Protein AF-A0A2V9KJ13-F1 (afdb_monomer_lite)

pLDDT: mean 86.28, std 10.27, range [54.56, 96.5]

Secondary structure (DSSP, 8-state):
--EEEEEETTHHHHHHHTTSS-GGG-SEEEEEE--HHHHHHTT-EEEE--TTSSSSTT--EEEEE-SSSSS-EEEEEEEHHHHHHHHHHH-

Foldseek 3Di:
DAEAEDAEPLVVVVCVVVVVDDLVRAAEYEYQDYDQVSCVVVVKDKDADDQPPDDDHQFGIKIWDDPNDPDTDIYTYRHVNVVVVVVVVVD

Structure (mmCIF, N/CA/C/O backbone):
data_AF-A0A2V9KJ13-F1
#
_entry.id   AF-A0A2V9KJ13-F1
#
loop_
_atom_site.group_PDB
_atom_site.id
_atom_site.type_symbol
_atom_site.label_atom_id
_atom_site.label_alt_id
_atom_site.label_comp_id
_atom_site.label_asym_id
_atom_site.label_entity_id
_atom_site.label_seq_id
_atom_site.pdbx_PDB_ins_code
_atom_site.Cartn_x
_atom_site.Cartn_y
_atom_site.Cartn_z
_atom_site.occupancy
_atom_site.B_iso_or_equiv
_atom_site.auth_seq_id
_atom_site.auth_comp_id
_atom_site.auth_asym_id
_atom_site.auth_atom_id
_atom_site.pdbx_PDB_model_num
ATOM 1 N N . MET A 1 1 ? -2.818 15.677 -4.691 1.00 76.06 1 MET A N 1
ATOM 2 C CA . MET A 1 1 ? -3.018 14.609 -3.704 1.00 76.06 1 MET A CA 1
ATOM 3 C C . MET A 1 1 ? -4.069 13.670 -4.248 1.00 76.06 1 MET A C 1
ATOM 5 O O . MET A 1 1 ? -5.205 14.098 -4.421 1.00 76.06 1 MET A O 1
ATOM 9 N N . SER A 1 2 ? -3.670 12.456 -4.590 1.00 89.62 2 SER A N 1
ATOM 10 C CA . SER A 1 2 ? -4.527 11.432 -5.173 1.00 89.62 2 SER A CA 1
ATOM 11 C C . SER A 1 2 ? -4.584 10.223 -4.249 1.00 89.62 2 SER A C 1
ATOM 13 O O . SER A 1 2 ? -3.553 9.749 -3.762 1.00 89.62 2 SER A O 1
ATOM 15 N N . VAL A 1 3 ? -5.808 9.783 -3.974 1.00 92.31 3 VAL A N 1
ATOM 16 C CA . VAL A 1 3 ? -6.113 8.696 -3.047 1.00 92.31 3 VAL A CA 1
ATOM 17 C C . VAL A 1 3 ? -6.722 7.559 -3.845 1.00 92.31 3 VAL A C 1
ATOM 19 O O . VAL A 1 3 ? -7.718 7.763 -4.540 1.00 92.31 3 VAL A O 1
ATOM 22 N N . GLU A 1 4 ? -6.137 6.377 -3.722 1.00 94.12 4 GLU A N 1
ATOM 23 C CA . GLU A 1 4 ? -6.633 5.155 -4.337 1.00 94.12 4 GLU A CA 1
ATOM 24 C C . GLU A 1 4 ? -7.288 4.267 -3.279 1.00 94.12 4 GLU A C 1
ATOM 26 O O . GLU A 1 4 ? -6.810 4.170 -2.145 1.00 94.12 4 GLU A O 1
ATOM 31 N N . PHE A 1 5 ? -8.382 3.612 -3.659 1.00 94.50 5 PHE A N 1
ATOM 32 C CA . PHE A 1 5 ? -9.133 2.723 -2.783 1.00 94.50 5 PHE A CA 1
ATOM 33 C C . PHE A 1 5 ? -9.149 1.323 -3.376 1.00 94.50 5 PHE A C 1
ATOM 35 O O . PHE A 1 5 ? -9.586 1.133 -4.510 1.00 94.50 5 PHE A O 1
ATOM 42 N N . LYS A 1 6 ? -8.731 0.340 -2.584 1.00 95.06 6 LYS A N 1
ATOM 43 C CA . LYS A 1 6 ? -8.808 -1.080 -2.939 1.00 95.06 6 LYS A CA 1
ATOM 44 C C . LYS A 1 6 ? -9.362 -1.883 -1.776 1.00 95.06 6 LYS A C 1
ATOM 46 O O . LYS A 1 6 ? -9.318 -1.436 -0.632 1.00 95.06 6 LYS A O 1
ATOM 51 N N . TYR A 1 7 ? -9.910 -3.060 -2.048 1.00 94.31 7 TYR A N 1
ATOM 52 C CA . TYR A 1 7 ? -10.231 -3.974 -0.957 1.00 94.31 7 TYR A CA 1
ATOM 53 C C . TYR A 1 7 ? -8.940 -4.646 -0.478 1.00 94.31 7 TYR A C 1
ATOM 55 O O . TYR A 1 7 ? -8.540 -4.449 0.672 1.00 94.31 7 TYR A O 1
ATOM 63 N N . GLU A 1 8 ? -8.229 -5.315 -1.383 1.00 95.69 8 GLU A N 1
ATOM 64 C CA . GLU A 1 8 ? -6.899 -5.869 -1.139 1.00 95.69 8 GLU A CA 1
ATOM 65 C C . GLU A 1 8 ? -5.832 -4.914 -1.676 1.00 95.69 8 GLU A C 1
ATOM 67 O O . GLU A 1 8 ? -5.904 -4.447 -2.807 1.00 95.69 8 GLU A O 1
ATOM 72 N N . GLY A 1 9 ? -4.825 -4.589 -0.862 1.00 92.62 9 GLY A N 1
ATOM 73 C CA . GLY A 1 9 ? -3.762 -3.673 -1.276 1.00 92.62 9 GLY A CA 1
ATOM 74 C C . GLY A 1 9 ? -3.026 -4.158 -2.527 1.00 92.62 9 GLY A C 1
ATOM 75 O O . GLY A 1 9 ? -2.682 -3.341 -3.375 1.00 92.62 9 GLY A O 1
ATOM 76 N N . ALA A 1 10 ? -2.837 -5.474 -2.664 1.00 92.56 10 ALA A N 1
ATOM 77 C CA . ALA A 1 10 ? -2.126 -6.086 -3.783 1.00 92.56 10 ALA A CA 1
ATOM 78 C C . ALA A 1 10 ? -2.811 -5.888 -5.146 1.00 92.56 10 ALA A C 1
ATOM 80 O O . ALA A 1 10 ? -2.108 -5.890 -6.152 1.00 92.56 10 ALA A O 1
ATOM 81 N N . ASP A 1 11 ? -4.117 -5.594 -5.190 1.00 93.94 11 ASP A N 1
ATOM 82 C CA . ASP A 1 11 ? -4.844 -5.253 -6.426 1.00 93.94 11 ASP A CA 1
ATOM 83 C C . ASP A 1 11 ? -4.219 -4.051 -7.157 1.00 93.94 11 ASP A C 1
ATOM 85 O O . ASP A 1 11 ? -4.464 -3.829 -8.342 1.00 93.94 11 ASP A O 1
ATOM 89 N N . ILE A 1 12 ? -3.432 -3.223 -6.456 1.00 91.94 12 ILE A N 1
ATOM 90 C CA . ILE A 1 12 ? -2.719 -2.112 -7.088 1.00 91.94 12 ILE A CA 1
ATOM 91 C C . ILE A 1 12 ? -1.556 -2.579 -7.965 1.00 91.94 12 ILE A C 1
ATOM 93 O O . ILE A 1 12 ? -1.186 -1.879 -8.900 1.00 91.94 12 ILE A O 1
ATOM 97 N N . LEU A 1 13 ? -0.964 -3.739 -7.677 1.00 90.31 13 LEU A N 1
ATOM 98 C CA . LEU A 1 13 ? 0.123 -4.293 -8.482 1.00 90.31 13 LEU A CA 1
ATOM 99 C C . LEU A 1 13 ? -0.402 -4.683 -9.866 1.00 90.31 13 LEU A C 1
ATOM 101 O O . LEU A 1 13 ? 0.209 -4.317 -10.866 1.00 90.31 13 LEU A O 1
ATOM 105 N N . GLU A 1 14 ? -1.578 -5.313 -9.914 1.00 90.25 14 GLU A N 1
ATOM 106 C CA . GLU A 1 14 ? -2.265 -5.660 -11.162 1.00 90.25 14 GLU A CA 1
ATOM 107 C C . GLU A 1 14 ? -2.599 -4.405 -11.982 1.00 90.25 14 GLU A C 1
ATOM 109 O O . GLU A 1 14 ? -2.277 -4.336 -13.168 1.00 90.25 14 GLU A O 1
ATOM 114 N N . ASP A 1 15 ? -3.140 -3.359 -11.346 1.00 88.56 15 ASP A N 1
ATOM 115 C CA . ASP A 1 15 ? -3.436 -2.090 -12.027 1.00 88.56 15 ASP A CA 1
ATOM 116 C C . ASP A 1 15 ? -2.190 -1.460 -12.684 1.00 88.56 15 ASP A C 1
ATOM 118 O O . ASP A 1 15 ? -2.263 -0.855 -13.763 1.00 88.56 15 ASP A O 1
ATOM 122 N N . LEU A 1 16 ? -1.038 -1.566 -12.016 1.00 85.81 16 LEU A N 1
ATOM 123 C CA . LEU A 1 16 ? 0.233 -1.044 -12.514 1.00 85.81 16 LEU A CA 1
ATOM 124 C C . LEU A 1 16 ? 0.788 -1.905 -13.657 1.00 85.81 16 LEU A C 1
ATOM 126 O O . LEU A 1 16 ? 1.272 -1.354 -14.649 1.00 85.81 16 LEU A O 1
ATOM 130 N N . GLU A 1 17 ? 0.696 -3.231 -13.551 1.00 86.12 17 GLU A N 1
ATOM 131 C CA . GLU A 1 17 ? 1.108 -4.172 -14.601 1.00 86.12 17 GLU A CA 1
ATOM 132 C C . GLU A 1 17 ? 0.271 -4.008 -15.877 1.00 86.12 17 GLU A C 1
ATOM 134 O O . GLU A 1 17 ? 0.817 -3.938 -16.985 1.00 86.12 17 GLU A O 1
ATOM 139 N N . GLU A 1 18 ? -1.046 -3.857 -15.731 1.00 87.69 18 GLU A N 1
ATOM 140 C CA . GLU A 1 18 ? -1.984 -3.639 -16.838 1.00 87.69 18 GLU A CA 1
ATOM 141 C C . GLU A 1 18 ? -1.968 -2.199 -17.376 1.00 87.69 18 GLU A C 1
ATOM 143 O O . GLU A 1 18 ? -2.611 -1.900 -18.388 1.00 87.69 18 GLU A O 1
ATOM 148 N N . LYS A 1 19 ? -1.208 -1.296 -16.740 1.00 79.88 19 LYS A N 1
ATOM 149 C CA . LYS A 1 19 ? -1.139 0.140 -17.063 1.00 79.88 19 LYS A CA 1
ATOM 150 C C . LYS A 1 19 ? -2.505 0.833 -17.012 1.00 79.88 19 LYS A C 1
ATOM 152 O O . LYS A 1 19 ? -2.727 1.819 -17.720 1.00 79.88 19 LYS A O 1
ATOM 157 N N . THR A 1 20 ? -3.425 0.335 -16.190 1.00 75.31 20 THR A N 1
ATOM 158 C CA . THR A 1 20 ? -4.721 0.984 -15.939 1.00 75.31 20 THR A CA 1
ATOM 159 C C . THR A 1 20 ? -4.566 2.173 -14.990 1.00 75.31 20 THR A C 1
ATOM 161 O O . THR A 1 20 ? -5.372 3.108 -15.026 1.00 75.31 20 THR A O 1
ATOM 164 N N . LYS A 1 21 ? -3.493 2.179 -14.190 1.00 78.69 21 LYS A N 1
ATOM 165 C CA . LYS A 1 21 ? -3.085 3.278 -13.312 1.00 78.69 21 LYS A CA 1
ATOM 166 C C . LYS A 1 21 ? -1.615 3.628 -13.513 1.00 78.69 21 LYS A C 1
ATOM 168 O O . LYS A 1 21 ? -0.804 2.808 -13.934 1.00 78.69 21 LYS A O 1
ATOM 173 N N . TYR A 1 22 ? -1.277 4.864 -13.160 1.00 78.00 22 TYR A N 1
ATOM 174 C CA . TYR A 1 22 ? 0.098 5.344 -13.125 1.00 78.00 22 TYR A CA 1
ATOM 175 C C . TYR A 1 22 ? 0.520 5.549 -11.676 1.00 78.00 22 TYR A C 1
ATOM 177 O O . TYR A 1 22 ? -0.141 6.265 -10.923 1.00 78.00 22 TYR A O 1
ATOM 185 N N . LEU A 1 23 ? 1.640 4.946 -11.297 1.00 79.12 23 LEU A N 1
ATOM 186 C CA . LEU A 1 23 ? 2.211 5.033 -9.956 1.00 79.12 23 LEU A CA 1
ATOM 187 C C . LEU A 1 23 ? 2.480 6.486 -9.531 1.00 79.12 23 LEU A C 1
ATOM 189 O O . LEU A 1 23 ? 2.316 6.850 -8.366 1.00 79.12 23 LEU A O 1
ATOM 193 N N . GLU A 1 24 ? 2.835 7.348 -10.485 1.00 78.44 24 GLU A N 1
ATOM 194 C CA . GLU A 1 24 ? 3.057 8.778 -10.259 1.00 78.44 24 GLU A CA 1
ATOM 195 C C . GLU A 1 24 ? 1.791 9.519 -9.806 1.00 78.44 24 GLU A C 1
ATOM 197 O O . GLU A 1 24 ? 1.877 10.628 -9.278 1.00 78.44 24 GLU A O 1
ATOM 202 N N . GLN A 1 25 ? 0.615 8.924 -10.014 1.00 84.25 25 GLN A N 1
ATOM 203 C CA . GLN A 1 25 ? -0.682 9.509 -9.697 1.00 84.25 25 GLN A CA 1
ATOM 204 C C . GLN A 1 25 ? -1.246 9.017 -8.368 1.00 84.25 25 GLN A C 1
ATOM 206 O O . GLN A 1 25 ? -2.412 9.283 -8.104 1.00 84.25 25 GLN A O 1
ATOM 211 N N . ILE A 1 26 ? -0.484 8.299 -7.543 1.00 89.75 26 ILE A N 1
ATOM 212 C CA . ILE A 1 26 ? -0.972 7.782 -6.261 1.00 89.75 26 ILE A CA 1
ATOM 213 C C . ILE A 1 26 ? -0.077 8.329 -5.150 1.00 89.75 26 ILE A C 1
ATOM 215 O O . ILE A 1 26 ? 1.144 8.172 -5.173 1.00 89.75 26 ILE A O 1
ATOM 219 N N . ASP A 1 27 ? -0.686 9.022 -4.189 1.00 90.50 27 ASP A N 1
ATOM 220 C CA . ASP A 1 27 ? -0.006 9.491 -2.977 1.00 90.50 27 ASP A CA 1
ATOM 221 C C . ASP A 1 27 ? -0.361 8.598 -1.775 1.00 90.50 27 ASP A C 1
ATOM 223 O O . ASP A 1 27 ? 0.492 8.302 -0.937 1.00 90.50 27 ASP A O 1
ATOM 227 N N . LEU A 1 28 ? -1.618 8.145 -1.710 1.00 93.19 28 LEU A N 1
ATOM 228 C CA . LEU A 1 28 ? -2.173 7.356 -0.614 1.00 93.19 28 LEU A CA 1
ATOM 229 C C . LEU A 1 28 ? -3.005 6.190 -1.157 1.00 93.19 28 LEU A C 1
ATOM 231 O O . LEU A 1 28 ? -3.921 6.399 -1.948 1.00 93.19 28 LEU A O 1
ATOM 235 N N . LEU A 1 29 ? -2.730 4.986 -0.671 1.00 94.75 29 LEU A N 1
ATOM 236 C CA . LEU A 1 29 ? -3.553 3.798 -0.837 1.00 94.75 29 LEU A CA 1
ATOM 237 C C . LEU A 1 29 ? -4.334 3.544 0.455 1.00 94.75 29 LEU A C 1
ATOM 239 O O . LEU A 1 29 ? -3.764 3.438 1.543 1.00 94.75 29 LEU A O 1
ATOM 243 N N . VAL A 1 30 ? -5.648 3.420 0.336 1.00 95.19 30 VAL A N 1
ATOM 244 C CA . VAL A 1 30 ? -6.525 2.984 1.422 1.00 95.19 30 VAL A CA 1
ATOM 245 C C . VAL A 1 30 ? -7.058 1.607 1.066 1.00 95.19 30 VAL A C 1
ATOM 247 O O . VAL A 1 30 ? -7.706 1.438 0.032 1.00 95.19 30 VAL A O 1
ATOM 250 N N . CYS A 1 31 ? -6.798 0.622 1.922 1.00 96.44 31 CYS A N 1
ATOM 251 C CA . CYS A 1 31 ? -7.240 -0.746 1.685 1.00 96.44 31 CYS A CA 1
ATOM 252 C C . CYS A 1 31 ? -7.692 -1.460 2.955 1.00 96.44 31 CYS A C 1
ATOM 254 O O . CYS A 1 31 ? -7.403 -1.028 4.074 1.00 96.44 31 CYS A O 1
ATOM 256 N N . TRP A 1 32 ? -8.445 -2.550 2.799 1.00 96.50 32 TRP A N 1
ATOM 257 C CA . TRP A 1 32 ? -8.875 -3.357 3.938 1.00 96.50 32 TRP A CA 1
ATOM 258 C C . TRP A 1 32 ? -7.700 -4.126 4.538 1.00 96.50 32 TRP A C 1
ATOM 260 O O . TRP A 1 32 ? -7.481 -4.054 5.749 1.00 96.50 32 TRP A O 1
ATOM 270 N N . THR A 1 33 ? -6.930 -4.800 3.684 1.00 94.94 33 THR A N 1
ATOM 271 C CA . THR A 1 33 ? -5.719 -5.559 4.029 1.00 94.94 33 THR A CA 1
ATOM 272 C C . THR A 1 33 ? -4.559 -5.167 3.123 1.00 94.94 33 THR A C 1
ATOM 274 O O . THR A 1 33 ? -4.761 -4.814 1.962 1.00 94.94 33 THR A O 1
ATOM 277 N N . CYS A 1 34 ? -3.336 -5.216 3.646 1.00 94.38 34 CYS A N 1
ATOM 278 C CA . CYS A 1 34 ? -2.111 -4.990 2.875 1.00 94.38 34 CYS A CA 1
ATOM 279 C C . CYS A 1 34 ? -1.029 -5.950 3.368 1.00 94.38 34 CYS A C 1
ATOM 281 O O . CYS A 1 34 ? -0.397 -5.687 4.398 1.00 94.38 34 CYS A O 1
ATOM 283 N N . GLU A 1 35 ? -0.843 -7.067 2.665 1.00 94.62 35 GLU A N 1
ATOM 284 C CA . GLU A 1 35 ? 0.132 -8.088 3.046 1.00 94.62 35 GLU A CA 1
ATOM 285 C C . GLU A 1 35 ? 1.502 -7.781 2.444 1.00 94.62 35 GLU A C 1
ATOM 287 O O . GLU A 1 35 ? 1.671 -7.750 1.227 1.00 94.62 35 GLU A O 1
ATOM 292 N N . ASP A 1 36 ? 2.495 -7.581 3.308 1.00 94.81 36 ASP A N 1
ATOM 293 C CA . ASP A 1 36 ? 3.827 -7.122 2.896 1.00 94.81 36 ASP A CA 1
ATOM 294 C C . ASP A 1 36 ? 4.488 -8.109 1.926 1.00 94.81 36 ASP A C 1
ATOM 296 O O . ASP A 1 36 ? 5.077 -7.700 0.929 1.00 94.81 36 ASP A O 1
ATOM 300 N N . GLN A 1 37 ? 4.273 -9.410 2.144 1.00 94.88 37 GLN A N 1
ATOM 301 C CA . GLN A 1 37 ? 4.833 -10.479 1.322 1.00 94.88 37 GLN A CA 1
ATOM 302 C C . GLN A 1 37 ? 4.432 -10.381 -0.161 1.00 94.88 37 GLN A C 1
ATOM 304 O O . GLN A 1 37 ? 5.235 -10.727 -1.027 1.00 94.88 37 GLN A O 1
ATOM 309 N N . GLN A 1 38 ? 3.218 -9.908 -0.474 1.00 93.56 38 GLN A N 1
ATOM 310 C CA . GLN A 1 38 ? 2.760 -9.756 -1.862 1.00 93.56 38 GLN A CA 1
ATOM 311 C C . GLN A 1 38 ? 3.542 -8.646 -2.584 1.00 93.56 38 GLN A C 1
ATOM 313 O O . GLN A 1 38 ? 3.929 -8.803 -3.740 1.00 93.56 38 GLN A O 1
ATOM 318 N N . PHE A 1 39 ? 3.833 -7.551 -1.880 1.00 93.12 39 PHE A N 1
ATOM 319 C CA . PHE A 1 39 ? 4.600 -6.421 -2.403 1.00 93.12 39 PHE A CA 1
ATOM 320 C C . PHE A 1 39 ? 6.093 -6.733 -2.500 1.00 93.12 39 PHE A C 1
ATOM 322 O O . PHE A 1 39 ? 6.715 -6.471 -3.531 1.00 93.12 39 PHE A O 1
ATOM 329 N N . GLU A 1 40 ? 6.661 -7.360 -1.472 1.00 92.50 40 GLU A N 1
ATOM 330 C CA . GLU A 1 40 ? 8.060 -7.790 -1.473 1.00 92.50 40 GLU A CA 1
ATOM 331 C C . GLU A 1 40 ? 8.343 -8.775 -2.616 1.00 92.50 40 GLU A C 1
ATOM 333 O O . GLU A 1 40 ? 9.358 -8.650 -3.304 1.00 92.50 40 GLU A O 1
ATOM 338 N N . ALA A 1 41 ? 7.420 -9.708 -2.884 1.00 91.38 41 ALA A N 1
ATOM 339 C CA . ALA A 1 41 ? 7.517 -10.634 -4.013 1.00 91.38 41 ALA A CA 1
ATOM 340 C C . ALA A 1 41 ? 7.501 -9.926 -5.382 1.00 91.38 41 ALA A C 1
ATOM 342 O O . ALA A 1 41 ? 8.118 -10.418 -6.327 1.00 91.38 41 ALA A O 1
ATOM 343 N N . ALA A 1 42 ? 6.857 -8.758 -5.481 1.00 89.00 42 ALA A N 1
ATOM 344 C CA . ALA A 1 42 ? 6.853 -7.900 -6.669 1.00 89.00 42 ALA A CA 1
ATOM 345 C C . ALA A 1 42 ? 8.072 -6.950 -6.748 1.00 89.00 42 ALA A C 1
ATOM 347 O O . ALA A 1 42 ? 8.185 -6.130 -7.666 1.00 89.00 42 ALA A O 1
ATOM 348 N N . GLY A 1 43 ? 9.008 -7.040 -5.797 1.00 89.19 43 GLY A N 1
ATOM 349 C CA . GLY A 1 43 ? 10.176 -6.158 -5.725 1.00 89.19 43 GLY A CA 1
ATOM 350 C C . GLY A 1 43 ? 9.845 -4.741 -5.245 1.00 89.19 43 GLY A C 1
ATOM 351 O O . GLY A 1 43 ? 10.582 -3.800 -5.550 1.00 89.19 43 GLY A O 1
ATOM 352 N N . VAL A 1 44 ? 8.737 -4.582 -4.519 1.00 91.50 44 VAL A N 1
ATOM 353 C CA . VAL A 1 44 ? 8.356 -3.343 -3.835 1.00 91.50 44 VAL A CA 1
ATOM 354 C C . VAL A 1 44 ? 8.840 -3.424 -2.393 1.00 91.50 44 VAL A C 1
ATOM 356 O O . VAL A 1 44 ? 8.512 -4.362 -1.668 1.00 91.50 44 VAL A O 1
ATOM 359 N N . SER A 1 45 ? 9.619 -2.435 -1.963 1.00 92.81 45 SER A N 1
ATOM 360 C CA . SER A 1 45 ? 10.078 -2.368 -0.576 1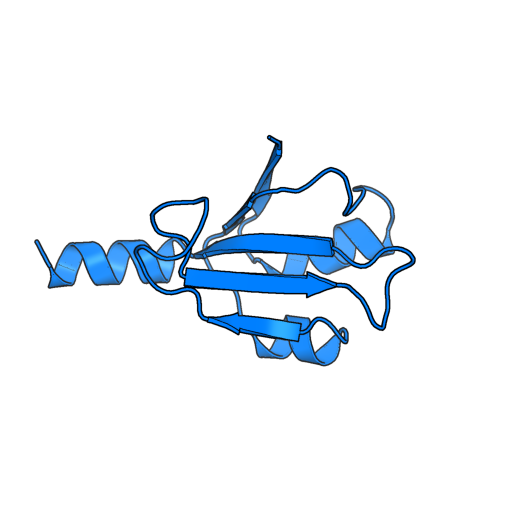.00 92.81 45 SER A CA 1
ATOM 361 C C . SER A 1 45 ? 8.946 -1.875 0.317 1.00 92.81 45 SER A C 1
ATOM 363 O O . SER A 1 45 ? 8.260 -0.907 -0.015 1.00 92.81 45 SER A O 1
ATOM 365 N N . VAL A 1 46 ? 8.761 -2.517 1.469 1.00 94.25 46 VAL A N 1
ATOM 366 C CA . VAL A 1 46 ? 7.734 -2.140 2.441 1.00 94.25 46 VAL A CA 1
ATOM 367 C C . VAL A 1 46 ? 8.398 -1.601 3.701 1.00 94.25 46 VAL A C 1
ATOM 369 O O . VAL A 1 46 ? 9.260 -2.245 4.296 1.00 94.25 46 VAL A O 1
ATOM 372 N N . HIS A 1 47 ? 7.991 -0.407 4.120 1.00 93.25 47 HIS A N 1
ATOM 373 C CA . HIS A 1 47 ? 8.522 0.263 5.302 1.00 93.25 47 HIS A CA 1
ATOM 374 C C . HIS A 1 47 ? 7.398 0.562 6.289 1.00 93.25 47 HIS A C 1
ATOM 376 O O . HIS A 1 47 ? 6.345 1.063 5.898 1.00 93.25 47 HIS A O 1
ATOM 382 N N . SER A 1 48 ? 7.614 0.298 7.578 1.00 92.12 48 SER A N 1
ATOM 383 C CA . SER A 1 48 ? 6.703 0.754 8.629 1.00 92.12 48 SER A CA 1
ATOM 384 C C . SER A 1 48 ? 6.770 2.271 8.777 1.00 92.12 48 SER A C 1
ATOM 386 O O . SER A 1 48 ? 7.856 2.850 8.723 1.00 92.12 48 SER A O 1
ATOM 388 N N . VAL A 1 49 ? 5.626 2.898 9.030 1.00 89.81 49 VAL A N 1
ATOM 389 C CA . VAL A 1 49 ? 5.520 4.339 9.276 1.00 89.81 49 VAL A CA 1
ATOM 390 C C . VAL A 1 49 ? 5.161 4.592 10.738 1.00 89.81 49 VAL A C 1
ATOM 392 O O . VAL A 1 49 ? 4.214 4.006 11.264 1.00 89.81 49 VAL A O 1
ATOM 395 N N . GLU A 1 50 ? 5.916 5.471 11.397 1.00 79.56 50 GLU A N 1
ATOM 396 C CA . GLU A 1 50 ? 5.581 5.952 12.739 1.00 79.56 50 GLU A CA 1
ATOM 397 C C . GLU A 1 50 ? 4.448 6.990 12.696 1.00 79.56 50 GLU A C 1
ATOM 399 O O . GLU A 1 50 ? 4.355 7.784 11.760 1.00 79.56 50 GLU A O 1
ATOM 404 N N . ARG A 1 51 ? 3.602 6.998 13.740 1.00 64.06 51 ARG A N 1
ATOM 405 C CA . ARG A 1 51 ? 2.339 7.766 13.830 1.00 64.06 51 ARG A CA 1
ATOM 406 C C . ARG A 1 51 ? 2.456 9.249 13.475 1.00 64.06 51 ARG A C 1
ATOM 408 O O . ARG A 1 51 ? 1.518 9.783 12.897 1.00 64.06 51 ARG A O 1
ATOM 415 N N . ASP A 1 52 ? 3.585 9.866 13.810 1.00 60.66 52 ASP A N 1
ATOM 416 C CA . ASP A 1 52 ? 3.776 11.319 13.758 1.00 60.66 52 ASP A CA 1
ATOM 417 C C . ASP A 1 52 ? 4.908 11.740 12.807 1.00 60.66 52 ASP A C 1
ATOM 419 O O . ASP A 1 52 ? 5.275 12.913 12.746 1.00 60.66 52 ASP A O 1
ATOM 423 N N . ALA A 1 53 ? 5.497 10.786 12.082 1.00 57.25 53 ALA A N 1
ATOM 424 C CA . ALA A 1 53 ? 6.681 11.041 11.267 1.00 57.25 53 ALA A CA 1
ATOM 425 C C . ALA A 1 53 ? 6.356 11.477 9.827 1.00 57.25 53 ALA A C 1
ATOM 427 O O . ALA A 1 53 ? 7.259 11.896 9.106 1.00 57.25 53 ALA A O 1
ATOM 428 N N . GLU A 1 54 ? 5.101 11.355 9.381 1.00 65.31 54 GLU A N 1
ATOM 429 C CA . GLU A 1 54 ? 4.771 11.312 7.952 1.00 65.31 54 GLU A CA 1
ATOM 430 C C . GLU A 1 54 ? 3.489 12.081 7.575 1.00 65.31 54 GLU A C 1
ATOM 432 O O . GLU A 1 54 ? 2.664 12.444 8.410 1.00 65.31 54 GLU A O 1
ATOM 437 N N . LEU A 1 55 ? 3.323 12.321 6.269 1.00 73.06 55 LEU A N 1
ATOM 438 C CA . LEU A 1 55 ? 2.308 13.206 5.673 1.00 73.06 55 LEU A CA 1
ATOM 439 C C . LEU A 1 55 ? 0.836 12.798 5.912 1.00 73.06 55 LEU A C 1
ATOM 441 O O . LEU A 1 55 ? -0.058 13.631 5.751 1.00 73.06 55 LEU A O 1
ATOM 445 N N . PHE A 1 56 ? 0.570 11.530 6.248 1.00 83.56 56 PHE A N 1
ATOM 446 C CA . PHE A 1 56 ? -0.778 10.956 6.321 1.00 83.56 56 PHE A CA 1
ATOM 447 C C . PHE A 1 56 ? -1.045 10.293 7.676 1.00 83.56 56 PHE A C 1
ATOM 449 O O . PHE A 1 56 ? -0.609 9.171 7.935 1.00 83.56 56 PHE A O 1
ATOM 456 N N . ASN A 1 57 ? -1.837 10.960 8.520 1.00 84.44 57 ASN A N 1
ATOM 457 C CA . ASN A 1 57 ? -2.255 10.411 9.809 1.00 84.44 57 ASN A CA 1
ATOM 458 C C . ASN A 1 57 ? -2.972 9.065 9.645 1.00 84.44 57 ASN A C 1
ATOM 460 O O . ASN A 1 57 ? -3.906 8.924 8.854 1.00 84.44 57 ASN A O 1
ATOM 464 N N . GLY A 1 58 ? -2.551 8.081 10.438 1.00 85.62 58 GLY A N 1
ATOM 465 C CA . GLY A 1 58 ? -3.116 6.732 10.429 1.00 85.62 58 GLY A CA 1
ATOM 466 C C . GLY A 1 58 ? -2.476 5.777 9.421 1.00 85.62 58 GLY A C 1
ATOM 467 O O . GLY A 1 58 ? -2.733 4.570 9.528 1.00 85.62 58 GLY A O 1
ATOM 468 N N . ALA A 1 59 ? -1.623 6.272 8.512 1.00 90.38 59 ALA A N 1
ATOM 469 C CA . ALA A 1 59 ? -0.806 5.419 7.659 1.00 90.38 59 ALA A CA 1
ATOM 470 C C . ALA A 1 59 ? 0.103 4.547 8.530 1.00 90.38 59 ALA A C 1
ATOM 472 O O . ALA A 1 59 ? 0.746 5.025 9.461 1.00 90.38 59 ALA A O 1
ATOM 473 N N . GLY A 1 60 ? 0.100 3.245 8.257 1.00 91.12 60 GLY A N 1
ATOM 474 C CA . GLY A 1 60 ? 0.937 2.285 8.979 1.00 91.12 60 GLY A CA 1
ATOM 475 C C . GLY A 1 60 ? 2.177 1.878 8.196 1.00 91.12 60 GLY A C 1
ATOM 476 O O . GLY A 1 60 ? 3.120 1.345 8.779 1.00 91.12 60 GLY A O 1
ATOM 477 N N . LYS A 1 61 ? 2.166 2.096 6.875 1.00 92.62 61 LYS A N 1
ATOM 478 C CA . LYS A 1 61 ? 3.199 1.611 5.961 1.00 92.62 61 LYS A CA 1
ATOM 479 C C . LYS A 1 61 ? 3.460 2.606 4.831 1.00 92.62 61 LYS A C 1
ATOM 481 O O . LYS A 1 61 ? 2.586 3.403 4.479 1.00 92.62 61 LYS A O 1
ATOM 486 N N . ARG A 1 62 ? 4.650 2.512 4.245 1.00 93.50 62 ARG A N 1
ATOM 487 C CA . ARG A 1 62 ? 5.083 3.190 3.023 1.00 93.50 62 ARG A CA 1
ATOM 488 C C . ARG A 1 62 ? 5.639 2.143 2.065 1.00 93.50 62 ARG A C 1
ATOM 490 O O . ARG A 1 62 ? 6.561 1.411 2.415 1.00 93.50 62 ARG A O 1
ATOM 497 N N . LEU A 1 63 ? 5.060 2.080 0.875 1.00 93.25 63 LEU A N 1
ATOM 498 C CA . LEU A 1 63 ? 5.517 1.240 -0.225 1.00 93.25 63 LEU A CA 1
ATOM 499 C C . LEU A 1 63 ? 6.496 2.044 -1.073 1.00 93.25 63 LEU A C 1
ATOM 501 O O . LEU A 1 63 ? 6.171 3.161 -1.471 1.00 93.25 63 LEU A O 1
ATOM 505 N N . GLU A 1 64 ? 7.669 1.491 -1.351 1.00 91.75 64 GLU A N 1
ATOM 506 C CA . GLU A 1 64 ? 8.676 2.084 -2.224 1.00 91.75 64 GLU A CA 1
ATOM 507 C C . GLU A 1 64 ? 8.867 1.239 -3.477 1.00 91.75 64 GLU A C 1
ATOM 509 O O . GLU A 1 64 ? 9.384 0.122 -3.466 1.00 91.75 64 GLU A O 1
ATOM 514 N N . PHE A 1 65 ? 8.453 1.829 -4.586 1.00 87.44 65 PHE A N 1
ATOM 515 C CA . PHE A 1 65 ? 8.540 1.276 -5.920 1.00 87.44 65 PHE A CA 1
ATOM 516 C C . PHE A 1 65 ? 9.800 1.867 -6.552 1.00 87.44 65 PHE A C 1
ATOM 518 O O . PHE A 1 65 ? 9.890 3.083 -6.686 1.00 87.44 65 PHE A O 1
ATOM 525 N N . GLY A 1 66 ? 10.810 1.057 -6.879 1.00 71.75 66 GLY A N 1
ATOM 526 C CA . GLY A 1 66 ? 12.077 1.610 -7.384 1.00 71.75 66 GLY A CA 1
ATOM 527 C C . GLY A 1 66 ? 13.030 0.631 -8.064 1.00 71.75 66 GLY A C 1
ATOM 528 O O . GLY A 1 66 ? 13.785 1.050 -8.933 1.00 71.75 66 GLY A O 1
ATOM 529 N N . ALA A 1 67 ? 12.983 -0.664 -7.734 1.00 61.25 67 ALA A N 1
ATOM 530 C CA . ALA A 1 67 ? 13.777 -1.672 -8.444 1.00 61.25 67 ALA A CA 1
ATOM 531 C C . ALA A 1 67 ? 13.087 -2.169 -9.729 1.00 61.25 67 ALA A C 1
ATOM 533 O O . ALA A 1 67 ? 13.747 -2.386 -10.742 1.00 61.25 67 ALA A O 1
ATOM 534 N N . SER A 1 68 ? 11.759 -2.306 -9.692 1.00 62.56 68 SER A N 1
ATOM 535 C CA . SER A 1 68 ? 10.952 -2.879 -10.782 1.00 62.56 68 SER A CA 1
ATOM 536 C C . SER A 1 68 ? 10.207 -1.834 -11.630 1.00 62.56 68 SER A C 1
ATOM 538 O O . SER A 1 68 ? 9.544 -2.197 -12.598 1.00 62.56 68 SER A O 1
ATOM 540 N N . PHE A 1 69 ? 10.296 -0.542 -11.287 1.00 66.00 69 PHE A N 1
ATOM 541 C CA . PHE A 1 69 ? 9.485 0.535 -11.877 1.00 66.00 69 PHE A CA 1
ATOM 542 C C . PHE A 1 69 ? 10.356 1.626 -12.513 1.00 66.00 69 PHE A C 1
ATOM 544 O O . PHE A 1 69 ? 11.486 1.860 -12.093 1.00 66.00 69 PHE A O 1
ATOM 551 N N . SER A 1 70 ? 9.829 2.313 -13.536 1.00 65.56 70 SER A N 1
ATOM 552 C CA . SER A 1 70 ? 10.553 3.350 -14.296 1.00 65.56 70 SER A CA 1
ATOM 553 C C . SER A 1 70 ? 10.893 4.608 -13.493 1.00 65.56 70 SER A C 1
ATOM 555 O O . SER A 1 70 ? 11.706 5.418 -13.937 1.00 65.56 70 SER A O 1
ATOM 557 N N . SER A 1 71 ? 10.261 4.796 -12.338 1.00 68.00 71 SER A N 1
ATOM 558 C CA . SER A 1 71 ? 10.425 5.949 -11.462 1.00 68.00 71 SER A CA 1
ATOM 559 C C . SER A 1 71 ? 10.442 5.475 -10.007 1.00 68.00 71 SER A C 1
ATOM 561 O O . SER A 1 71 ? 9.643 4.625 -9.616 1.00 68.00 71 SER A O 1
ATOM 563 N N . GLN A 1 72 ? 11.370 6.007 -9.202 1.00 77.44 72 GLN A N 1
ATOM 564 C CA . GLN A 1 72 ? 11.359 5.750 -7.764 1.00 77.44 72 GLN A CA 1
ATOM 565 C C . GLN A 1 72 ? 10.229 6.565 -7.131 1.00 77.44 72 GLN A C 1
ATOM 567 O O . GLN A 1 72 ? 10.215 7.796 -7.235 1.00 77.44 72 GLN A O 1
ATOM 572 N N . ARG A 1 73 ? 9.271 5.893 -6.493 1.00 86.31 73 ARG A N 1
ATOM 573 C CA . ARG A 1 73 ? 8.084 6.536 -5.925 1.00 86.31 73 ARG A CA 1
ATOM 574 C C . ARG A 1 73 ? 7.640 5.850 -4.643 1.00 86.31 73 ARG A C 1
ATOM 576 O O . ARG A 1 73 ? 7.759 4.636 -4.497 1.00 86.31 73 ARG A O 1
ATOM 583 N N . SER A 1 74 ? 7.093 6.652 -3.736 1.00 89.88 74 SER A N 1
ATOM 584 C CA . SER A 1 74 ? 6.532 6.180 -2.477 1.00 89.88 74 S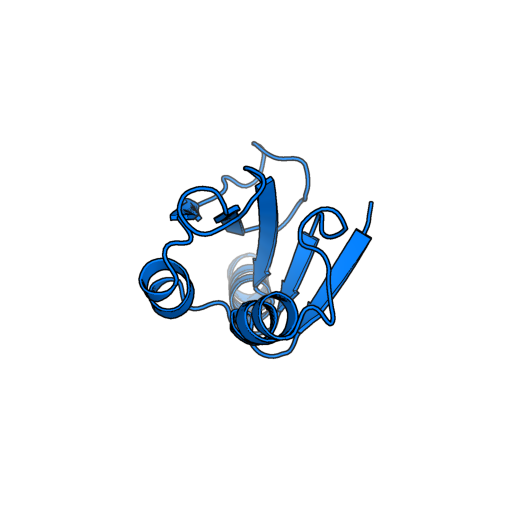ER A CA 1
ATOM 585 C C . SER A 1 74 ? 5.021 6.368 -2.448 1.00 89.88 74 SER A C 1
ATOM 587 O O . SER A 1 74 ? 4.528 7.425 -2.844 1.00 89.88 74 SER A O 1
ATOM 589 N N . VAL A 1 75 ? 4.309 5.360 -1.945 1.00 92.56 75 VAL A N 1
ATOM 590 C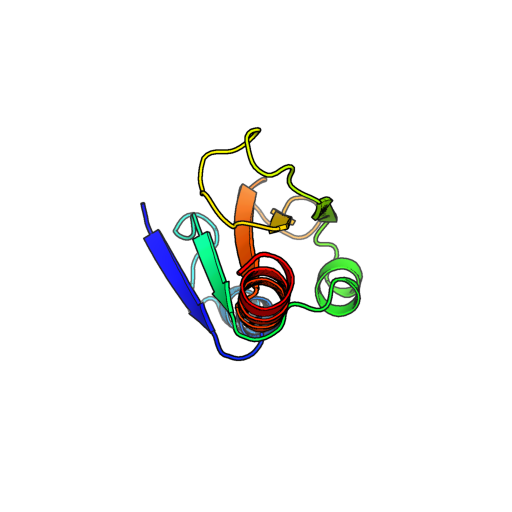 CA . VAL A 1 75 ? 2.862 5.399 -1.688 1.00 92.56 75 VAL A CA 1
ATOM 591 C C . VAL A 1 75 ? 2.622 5.060 -0.222 1.00 92.56 75 VAL A C 1
ATOM 593 O O . VAL A 1 75 ? 3.112 4.044 0.272 1.00 92.56 75 VAL A O 1
ATOM 596 N N . TYR A 1 76 ? 1.876 5.902 0.489 1.00 93.75 76 TYR A N 1
AT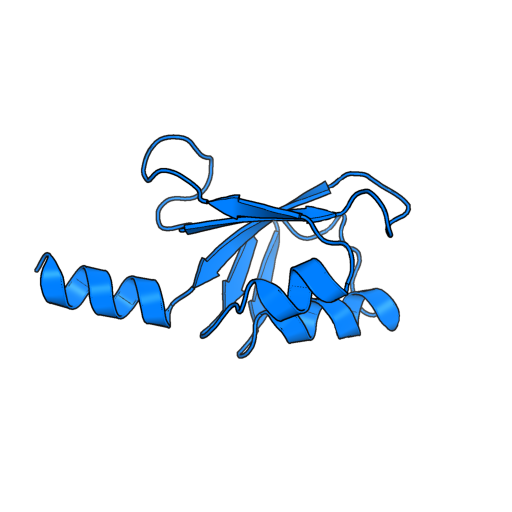OM 597 C CA . TYR A 1 76 ? 1.490 5.617 1.873 1.00 93.75 76 TYR A CA 1
ATOM 598 C C . TYR A 1 76 ? 0.298 4.679 1.911 1.00 93.75 76 TYR A C 1
ATOM 600 O O . TYR A 1 76 ? -0.554 4.736 1.030 1.00 93.75 76 TYR A O 1
ATOM 608 N N . VAL A 1 77 ? 0.211 3.844 2.945 1.00 94.69 77 VAL A N 1
ATOM 609 C CA . VAL A 1 77 ? -0.876 2.874 3.083 1.00 94.69 77 VAL A CA 1
ATOM 610 C C . VAL A 1 77 ? -1.591 3.037 4.413 1.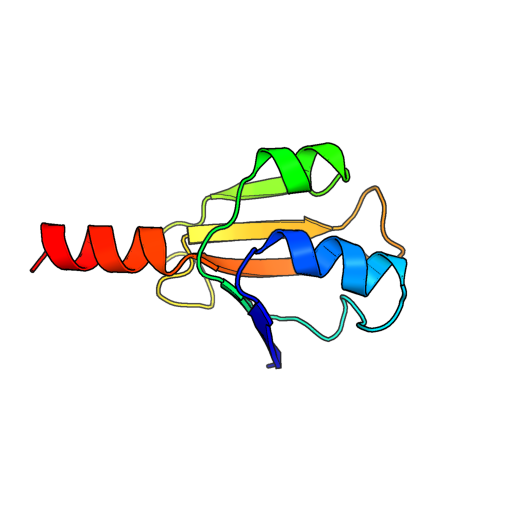00 94.69 77 VAL A C 1
ATOM 612 O O . VAL A 1 77 ? -0.988 2.933 5.489 1.00 94.69 77 VAL A O 1
ATOM 615 N N . ILE A 1 78 ? -2.906 3.229 4.334 1.00 94.25 78 ILE A N 1
ATOM 616 C CA . ILE A 1 78 ? -3.823 3.052 5.459 1.00 94.25 78 ILE A CA 1
ATOM 617 C C . ILE A 1 78 ? -4.505 1.696 5.297 1.00 94.25 78 ILE A C 1
ATOM 619 O O . ILE A 1 78 ? -5.383 1.520 4.454 1.00 94.25 78 ILE A O 1
ATOM 623 N N . GLU A 1 79 ? -4.116 0.752 6.150 1.00 95.12 79 GLU A N 1
ATOM 624 C CA . GLU A 1 79 ? -4.788 -0.536 6.281 1.00 95.12 79 GLU A CA 1
ATOM 625 C C . GLU A 1 79 ? -5.928 -0.419 7.302 1.00 95.12 79 GLU A C 1
ATOM 627 O O . GLU A 1 79 ? -5.707 -0.319 8.517 1.00 95.12 79 GLU A O 1
ATOM 632 N N . LEU A 1 80 ? -7.166 -0.425 6.811 1.00 94.56 80 LEU A N 1
ATOM 633 C CA . LEU A 1 80 ? -8.363 -0.182 7.612 1.00 94.56 80 LEU A CA 1
ATOM 634 C C . LEU A 1 80 ? -8.579 -1.257 8.677 1.00 94.56 80 LEU A C 1
ATOM 636 O O . LEU A 1 80 ? -8.929 -0.917 9.804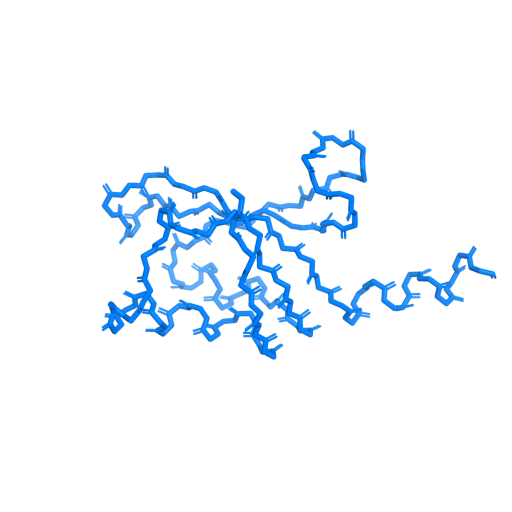 1.00 94.56 80 LEU A O 1
ATOM 640 N N . LYS A 1 81 ? -8.319 -2.536 8.380 1.00 93.56 81 LYS A N 1
ATOM 641 C CA . LYS A 1 81 ? -8.467 -3.621 9.364 1.00 93.56 81 LYS A CA 1
ATOM 642 C C . LYS A 1 81 ? -7.543 -3.423 10.569 1.00 93.56 81 LYS A C 1
ATOM 644 O O . LYS A 1 81 ? -7.958 -3.623 11.710 1.00 93.56 81 LYS A O 1
ATOM 649 N N . SER A 1 82 ? -6.309 -2.992 10.320 1.00 91.06 82 SER A N 1
ATOM 650 C CA . SER A 1 82 ? -5.333 -2.652 11.361 1.00 91.06 82 SER A CA 1
ATOM 651 C C . SER A 1 82 ? -5.708 -1.357 12.088 1.00 91.06 82 SER A C 1
ATOM 653 O O . SER A 1 82 ? -5.527 -1.250 13.299 1.00 91.06 82 SER A O 1
ATOM 655 N N . LEU A 1 83 ? -6.272 -0.368 11.391 1.00 89.62 83 LEU A N 1
ATOM 656 C CA . LEU A 1 83 ? -6.784 0.858 12.009 1.00 89.62 83 LEU A CA 1
ATOM 657 C C . LEU A 1 83 ? -7.969 0.599 12.949 1.00 89.62 83 LEU A C 1
ATOM 659 O O . LEU A 1 83 ? -7.925 1.057 14.085 1.00 89.62 83 LEU A O 1
ATOM 663 N N . VAL A 1 84 ? -8.978 -0.161 12.521 1.00 91.31 84 VAL A N 1
ATOM 664 C CA . VAL A 1 84 ? -10.161 -0.484 13.339 1.00 91.31 84 VAL A CA 1
ATOM 665 C C . VAL A 1 84 ? -9.755 -1.212 14.614 1.00 91.31 84 VAL A C 1
ATOM 667 O O . VAL A 1 84 ? -10.105 -0.760 15.699 1.00 91.31 84 VAL A O 1
ATOM 670 N N . LYS A 1 85 ? -8.927 -2.260 14.502 1.00 90.12 85 LYS A N 1
ATOM 671 C CA . LYS A 1 85 ? -8.413 -2.984 15.675 1.00 90.12 85 LYS A CA 1
ATOM 672 C C . LYS A 1 85 ? -7.723 -2.057 16.674 1.00 90.12 85 LYS A C 1
ATOM 674 O O . LYS A 1 85 ? -7.927 -2.199 17.871 1.00 90.12 85 LYS A O 1
ATOM 679 N N . ARG A 1 86 ? -6.918 -1.102 16.189 1.00 85.50 86 ARG A N 1
ATOM 680 C CA . ARG A 1 86 ? -6.246 -0.117 17.052 1.00 85.50 86 ARG A CA 1
ATOM 681 C C . ARG A 1 86 ? -7.245 0.789 17.766 1.00 85.50 86 ARG A C 1
ATOM 683 O O . ARG A 1 86 ? -7.110 1.000 18.966 1.00 85.50 86 ARG A O 1
ATOM 690 N N . LEU A 1 87 ? -8.244 1.299 17.047 1.00 85.62 87 LEU A N 1
ATOM 691 C CA . LEU A 1 87 ? -9.277 2.171 17.615 1.00 85.62 87 LEU A CA 1
ATOM 692 C C . LEU A 1 87 ? -10.124 1.452 18.672 1.00 85.62 87 LEU A C 1
ATOM 694 O O . LEU A 1 87 ? -10.498 2.067 19.661 1.00 85.62 87 LEU A O 1
ATOM 698 N N . GLU A 1 88 ? -10.379 0.156 18.501 1.00 90.06 88 GLU A N 1
ATOM 699 C CA . GLU A 1 88 ? -11.068 -0.666 19.505 1.00 90.06 88 GLU A CA 1
ATOM 700 C C . GLU A 1 88 ? -10.215 -0.917 20.758 1.00 90.06 88 GLU A C 1
ATOM 702 O O . GLU A 1 88 ? -10.762 -1.108 21.839 1.00 90.06 88 GLU A O 1
ATOM 707 N N . THR A 1 89 ? -8.884 -0.931 20.631 1.00 82.31 89 THR A N 1
ATOM 708 C CA . THR A 1 89 ? -7.967 -1.146 21.765 1.00 82.31 89 THR A CA 1
ATOM 709 C C . THR A 1 89 ? -7.564 0.129 22.505 1.00 82.31 89 THR A C 1
ATOM 711 O O . THR A 1 89 ? -7.133 0.046 23.651 1.00 82.31 89 THR A O 1
ATOM 714 N N . GLU A 1 90 ? -7.651 1.288 21.851 1.00 72.69 90 GLU A N 1
ATOM 715 C CA . GLU A 1 90 ? -7.261 2.595 22.406 1.00 72.69 90 GLU A CA 1
ATOM 716 C C . GLU A 1 90 ? -8.466 3.462 22.824 1.00 72.69 90 GLU A C 1
ATOM 718 O O . GLU A 1 90 ? -8.263 4.552 23.363 1.00 72.69 90 GLU A O 1
ATOM 723 N N . GLY A 1 91 ? -9.691 2.996 22.551 1.00 54.56 91 GLY A N 1
ATOM 724 C CA . GLY A 1 91 ? -10.959 3.668 22.858 1.00 54.56 91 GLY A CA 1
ATOM 725 C C . GLY A 1 91 ? -11.532 3.366 24.237 1.00 54.56 91 GLY A C 1
ATOM 726 O O . GLY A 1 91 ? -11.257 2.277 24.789 1.00 54.56 91 GLY A O 1
#

Sequence (91 aa):
MSVEFKYEGADILEDLEEKTKYLEQIDLLVCWTCEDQQFEAAGVSVHSVERDAELFNGAGKRLEFGASFSSQRSVYVIELKSLVKRLETEG

Radius of gyration: 12.86 Å; chains: 1; bounding box: 25×25×40 Å